Protein AF-A0A970JQ76-F1 (afdb_monomer)

Mean predicted aligned error: 8.35 Å

Foldseek 3Di:
DVVVVVCPPPLNVVLVVVVVVPDDNVVSVVVSVVVVVVVVVVVVVVVVVCPVVDPPVVVVVVVVVVVVVVVVCVVVVVD

Solvent-accessible surface area (backbone atoms only — not comparable to full-atom values): 4541 Å² total; per-residue (Å²): 117,66,69,63,66,62,58,70,41,72,68,56,54,51,53,50,52,50,35,73,73,74,42,57,62,68,59,53,52,52,51,53,53,50,50,51,51,50,52,50,51,53,50,50,56,51,49,52,56,47,56,73,76,41,62,67,68,58,56,52,50,49,52,51,50,51,51,52,52,53,51,51,40,52,74,66,61,76,109

pLDDT: mean 83.96, std 10.09, range [56.06, 95.25]

Structure (mmCIF, N/CA/C/O backbone):
data_AF-A0A970JQ76-F1
#
_entry.id   AF-A0A970JQ76-F1
#
loop_
_atom_site.group_PDB
_atom_site.id
_atom_site.type_symbol
_atom_site.label_atom_id
_atom_site.label_alt_id
_atom_site.label_comp_id
_atom_site.label_asym_id
_atom_site.label_entity_id
_atom_site.label_seq_id
_atom_site.pdbx_PDB_ins_code
_atom_site.Cartn_x
_atom_site.Cartn_y
_atom_site.Cartn_z
_atom_site.occupancy
_atom_site.B_iso_or_equiv
_atom_site.auth_seq_id
_atom_site.auth_comp_id
_atom_site.auth_asym_id
_atom_site.auth_atom_id
_atom_site.pdbx_PDB_model_num
ATOM 1 N N . MET A 1 1 ? -7.416 25.440 2.317 1.00 58.44 1 MET A N 1
ATOM 2 C CA . MET A 1 1 ? -8.240 24.771 1.286 1.00 58.44 1 MET A CA 1
ATOM 3 C C . MET A 1 1 ? -7.875 23.297 1.093 1.00 58.44 1 MET A C 1
ATOM 5 O O . MET A 1 1 ? -8.796 22.506 1.019 1.00 58.44 1 MET A O 1
ATOM 9 N N . VAL A 1 2 ? -6.592 22.891 1.108 1.00 64.69 2 VAL A N 1
ATOM 10 C CA . VAL A 1 2 ? -6.189 21.465 0.970 1.00 64.69 2 VAL A CA 1
ATOM 11 C C . VAL A 1 2 ? -6.641 20.576 2.141 1.00 64.69 2 VAL A C 1
ATOM 13 O O . VAL A 1 2 ? -7.143 19.488 1.914 1.00 64.69 2 VAL A O 1
ATOM 16 N N . PHE A 1 3 ? -6.566 21.053 3.388 1.00 61.97 3 PHE A N 1
ATOM 17 C CA . PHE A 1 3 ? -6.982 20.268 4.564 1.00 61.97 3 PHE A CA 1
ATOM 18 C C . PHE A 1 3 ? -8.466 19.856 4.540 1.00 61.97 3 PHE A C 1
ATOM 20 O O . PHE A 1 3 ? -8.818 18.791 5.022 1.00 61.97 3 PHE A O 1
ATOM 27 N N . LEU A 1 4 ? -9.331 20.683 3.940 1.00 65.69 4 LEU A N 1
ATOM 28 C CA . LEU A 1 4 ? -10.753 20.375 3.761 1.00 65.69 4 LEU A CA 1
ATOM 29 C C . LEU A 1 4 ? -11.001 19.377 2.620 1.00 65.69 4 LEU A C 1
ATOM 31 O O . LEU A 1 4 ? -12.013 18.695 2.636 1.00 65.69 4 LEU A O 1
ATOM 35 N N . ALA A 1 5 ? -10.096 19.312 1.639 1.00 67.00 5 ALA A N 1
ATOM 36 C CA . ALA A 1 5 ? -10.130 18.307 0.578 1.00 67.00 5 ALA A CA 1
ATOM 37 C C . ALA A 1 5 ? -9.579 16.950 1.060 1.00 67.00 5 ALA A C 1
ATOM 39 O O . ALA A 1 5 ? -10.033 15.911 0.599 1.00 67.00 5 ALA A O 1
ATOM 40 N N . GLU A 1 6 ? -8.640 16.966 2.012 1.00 67.50 6 GLU A N 1
ATOM 41 C CA . GLU A 1 6 ? -8.122 15.772 2.701 1.00 67.50 6 GLU A CA 1
ATOM 42 C C . GLU A 1 6 ? -9.097 15.237 3.769 1.00 67.50 6 GLU A C 1
ATOM 44 O O . GLU A 1 6 ? -9.152 14.032 4.023 1.00 67.50 6 GLU A O 1
ATOM 49 N N . LEU A 1 7 ? -9.883 16.120 4.399 1.00 62.50 7 LEU A N 1
ATOM 50 C CA . LEU A 1 7 ? -10.966 15.761 5.317 1.00 62.50 7 LEU A CA 1
ATOM 51 C C . LEU A 1 7 ? -12.206 15.335 4.530 1.00 62.50 7 LEU A C 1
ATOM 53 O O . LEU A 1 7 ? -13.027 16.157 4.134 1.00 62.50 7 LEU A O 1
ATOM 57 N N . GLY A 1 8 ? -12.353 14.034 4.321 1.00 62.78 8 GLY A N 1
ATOM 58 C CA . GLY A 1 8 ? -13.451 13.483 3.523 1.00 62.78 8 GLY A CA 1
ATOM 59 C C . GLY A 1 8 ? -13.049 12.308 2.649 1.00 62.78 8 GLY A C 1
ATOM 60 O O . GLY A 1 8 ? -13.903 11.747 1.962 1.00 62.78 8 GLY A O 1
ATOM 61 N N . ASP A 1 9 ? -11.780 11.897 2.700 1.00 82.62 9 ASP A N 1
ATOM 62 C CA . ASP A 1 9 ? -11.379 10.648 2.075 1.00 82.62 9 ASP A CA 1
ATOM 63 C C . ASP A 1 9 ? -12.243 9.480 2.593 1.00 82.62 9 ASP A C 1
ATOM 65 O O . ASP A 1 9 ? -12.619 9.413 3.772 1.00 82.62 9 ASP A O 1
ATOM 69 N N . LYS A 1 10 ? -12.576 8.545 1.695 1.00 73.94 10 LYS A N 1
ATOM 70 C CA . LYS A 1 10 ? -13.490 7.419 1.963 1.00 73.94 10 LYS A CA 1
ATOM 71 C C . LYS A 1 10 ? -13.071 6.631 3.200 1.00 73.94 10 LYS A C 1
ATOM 73 O O . LYS A 1 10 ? -13.924 6.144 3.948 1.00 73.94 10 LYS A O 1
ATOM 78 N N . THR A 1 11 ? -11.770 6.537 3.448 1.00 82.00 11 THR A N 1
ATOM 79 C CA . THR A 1 11 ? -11.208 5.859 4.614 1.00 82.00 11 THR A CA 1
ATOM 80 C C . THR A 1 11 ? -11.561 6.578 5.919 1.00 82.00 11 THR A C 1
ATOM 82 O O . THR A 1 11 ? -11.939 5.926 6.892 1.00 82.00 11 THR A O 1
ATOM 85 N N . GLN A 1 12 ? -11.537 7.914 5.936 1.00 79.94 12 GL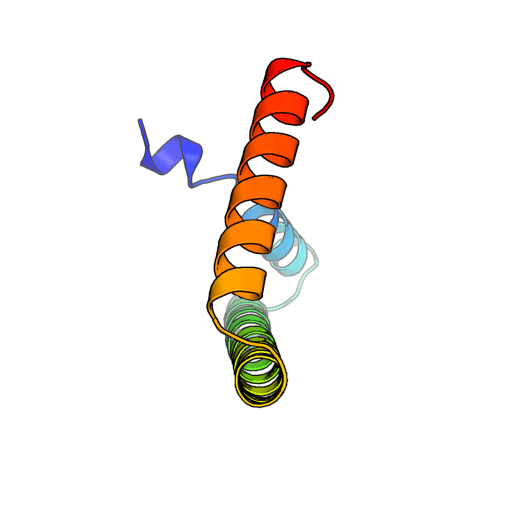N A N 1
ATOM 86 C CA . GLN A 1 12 ? -11.897 8.726 7.105 1.00 79.94 12 GLN A CA 1
ATOM 87 C C . GLN A 1 12 ? -13.402 8.692 7.401 1.00 79.94 12 GLN A C 1
ATOM 89 O O . GLN A 1 12 ? -13.801 8.574 8.557 1.00 79.94 12 GLN A O 1
ATOM 94 N N . LEU A 1 13 ? -14.257 8.722 6.374 1.00 80.94 13 LEU A N 1
ATOM 95 C CA . LEU A 1 13 ? -15.707 8.570 6.568 1.00 80.94 13 LEU A CA 1
ATOM 96 C C . LEU A 1 13 ? -16.053 7.186 7.138 1.00 80.94 13 LEU A C 1
ATOM 98 O O . LEU A 1 13 ? -16.893 7.064 8.029 1.00 80.94 13 LEU A O 1
ATOM 102 N N . THR A 1 14 ? -15.361 6.140 6.680 1.00 80.12 14 THR A N 1
ATOM 103 C CA . THR A 1 14 ? -15.571 4.766 7.161 1.00 80.12 14 THR A CA 1
ATOM 104 C C . THR A 1 14 ? -15.146 4.599 8.622 1.00 80.12 14 THR A C 1
ATOM 106 O O . THR A 1 14 ? -15.859 3.963 9.402 1.00 80.12 14 THR A O 1
ATOM 109 N N . THR A 1 15 ? -14.019 5.192 9.033 1.00 82.44 15 THR A N 1
ATOM 110 C CA . THR A 1 15 ? -13.587 5.157 10.439 1.00 82.44 15 THR A CA 1
ATOM 111 C C . THR A 1 15 ? -14.527 5.958 11.338 1.00 82.44 15 THR A C 1
ATOM 113 O O . THR A 1 15 ? -14.888 5.464 12.404 1.00 82.44 15 THR A O 1
ATOM 116 N N . MET A 1 16 ? -15.016 7.124 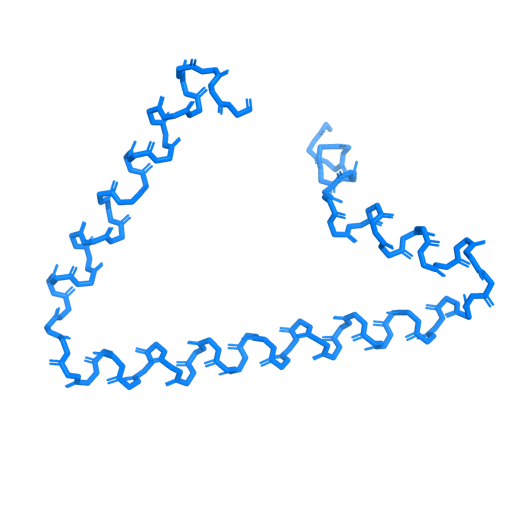10.898 1.00 78.75 16 MET A N 1
ATOM 117 C CA . MET A 1 16 ? -16.031 7.895 11.634 1.00 78.75 16 MET A CA 1
ATOM 118 C C . MET A 1 16 ? -17.341 7.112 11.813 1.00 78.75 16 MET A C 1
ATOM 120 O O . MET A 1 16 ? -17.882 7.075 12.918 1.00 78.75 16 MET A O 1
ATOM 124 N N . LEU A 1 17 ? -17.824 6.421 10.773 1.00 80.56 17 LEU A N 1
ATOM 125 C CA . LEU A 1 17 ? -19.016 5.563 10.856 1.00 80.56 17 LEU A CA 1
ATOM 126 C C . LEU A 1 17 ? -18.824 4.379 11.815 1.00 80.56 17 LEU A C 1
ATOM 128 O O . LEU A 1 17 ? -19.736 4.041 12.570 1.00 80.56 17 LEU A O 1
ATOM 132 N N . LEU A 1 18 ? -17.639 3.762 11.823 1.00 80.31 18 LEU A N 1
ATOM 133 C CA . LEU A 1 18 ? -17.298 2.682 12.756 1.00 80.31 18 LEU A CA 1
ATOM 134 C C . LEU A 1 18 ? -17.323 3.152 14.213 1.00 80.31 18 LEU A C 1
ATOM 136 O O . LEU A 1 18 ? -17.830 2.425 15.067 1.00 80.31 18 LEU A O 1
ATOM 140 N N . VAL A 1 19 ? -16.815 4.355 14.491 1.00 80.69 19 VAL A N 1
ATOM 141 C CA . VAL A 1 19 ? -16.891 4.973 15.826 1.00 80.69 19 VAL A CA 1
ATOM 142 C C . VAL A 1 19 ? -18.341 5.311 16.184 1.00 80.69 19 VAL A C 1
ATOM 144 O O . VAL A 1 19 ? -18.791 5.008 17.288 1.00 80.69 19 VAL A O 1
ATOM 147 N N . SER A 1 20 ? -19.107 5.862 15.238 1.00 76.25 20 SER A N 1
ATOM 148 C CA . SER A 1 20 ? -20.517 6.219 15.440 1.00 76.25 20 SER A CA 1
ATOM 149 C C . SER A 1 20 ? -21.424 5.014 15.719 1.00 76.25 20 SER A C 1
ATOM 151 O O . SER A 1 20 ? -22.444 5.181 16.381 1.00 76.25 20 SER A O 1
ATOM 153 N N . GLN A 1 21 ? -21.070 3.806 15.263 1.00 76.38 21 GLN A N 1
ATOM 154 C CA . GLN A 1 21 ? -21.801 2.563 15.562 1.00 76.38 21 GLN A CA 1
ATOM 155 C C . GLN A 1 21 ? -21.481 1.960 16.948 1.00 76.38 21 GLN A C 1
ATOM 157 O O . GLN A 1 21 ? -21.789 0.800 17.210 1.00 76.38 21 GLN A O 1
ATOM 162 N N . GLY A 1 22 ? -20.870 2.728 17.856 1.00 64.25 22 GLY A N 1
ATOM 163 C CA . GLY A 1 22 ? -20.682 2.332 19.257 1.00 64.25 22 GLY A CA 1
ATOM 164 C C . GLY A 1 22 ? -19.375 1.592 19.553 1.00 64.25 22 GLY A C 1
ATOM 165 O O . GLY A 1 22 ? -19.197 1.089 20.662 1.00 64.25 22 GLY A O 1
ATOM 166 N N . LYS A 1 23 ? -18.430 1.535 18.603 1.00 66.31 23 LYS A N 1
ATOM 167 C CA . LYS A 1 23 ? -17.059 1.079 18.887 1.00 66.31 23 LYS A CA 1
ATOM 168 C C . LYS A 1 23 ? -16.245 2.213 19.501 1.00 66.31 23 LYS A C 1
ATOM 170 O O . LYS A 1 23 ? -16.287 3.347 19.034 1.00 66.31 23 LYS A O 1
ATOM 175 N N . SER A 1 24 ? -15.452 1.879 20.521 1.00 79.88 24 SER A N 1
ATOM 176 C CA . SER A 1 24 ? -14.529 2.828 21.149 1.00 79.88 24 SER A CA 1
ATOM 177 C C . SER A 1 24 ? -13.618 3.482 20.096 1.00 79.88 24 SER A C 1
ATOM 179 O O . SER A 1 24 ? -13.010 2.755 19.299 1.00 79.88 24 SER A O 1
ATOM 181 N N . PRO A 1 25 ? -13.468 4.821 20.097 1.00 78.25 25 PRO A N 1
ATOM 182 C CA . PRO A 1 25 ? -12.631 5.534 19.132 1.00 78.25 25 PRO A CA 1
ATOM 183 C C . PRO A 1 25 ? -11.182 5.039 19.134 1.00 78.25 25 PRO A C 1
ATOM 185 O O . PRO A 1 25 ? -10.565 4.928 18.077 1.00 78.25 25 PRO A O 1
ATOM 188 N N . MET A 1 26 ? -10.664 4.642 20.300 1.00 79.38 26 MET A N 1
ATOM 189 C CA . MET A 1 26 ? -9.320 4.071 20.419 1.00 79.38 26 MET A CA 1
ATOM 190 C C . MET A 1 26 ? -9.198 2.700 19.749 1.00 79.38 26 MET A C 1
ATOM 192 O O . MET A 1 26 ? -8.189 2.416 19.109 1.00 79.38 26 MET A O 1
ATOM 196 N N . ALA A 1 27 ? -10.233 1.861 19.830 1.00 83.00 27 ALA A N 1
ATOM 197 C CA . ALA A 1 27 ? -10.227 0.553 19.179 1.00 83.00 27 ALA A CA 1
ATOM 198 C C . ALA A 1 27 ? -10.276 0.676 17.647 1.00 83.00 27 ALA A C 1
ATOM 200 O O . ALA A 1 27 ? -9.587 -0.068 16.950 1.00 83.00 27 ALA A 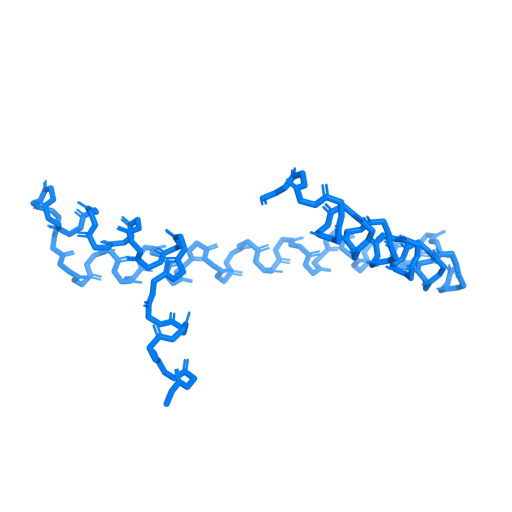O 1
ATOM 201 N N . VAL A 1 28 ? -11.048 1.633 17.118 1.00 86.44 28 VAL A N 1
ATOM 202 C CA . VAL A 1 28 ? -11.104 1.905 15.671 1.00 86.44 28 VAL A CA 1
ATOM 203 C C . VAL A 1 28 ? -9.781 2.481 15.175 1.00 86.44 28 VAL A C 1
ATOM 205 O O . VAL A 1 28 ? -9.285 2.029 14.146 1.00 86.44 28 VAL A O 1
ATOM 208 N N . LEU A 1 29 ? -9.179 3.414 15.919 1.00 84.81 29 LEU A N 1
ATOM 209 C CA . LEU A 1 29 ? -7.875 3.986 15.586 1.00 84.81 29 LEU A CA 1
ATOM 210 C C . LEU A 1 29 ? -6.797 2.902 15.495 1.00 84.81 29 LEU A C 1
ATOM 212 O O . LEU A 1 29 ? -6.097 2.815 14.487 1.00 84.81 29 LEU A O 1
ATOM 216 N N . ILE A 1 30 ? -6.686 2.060 16.525 1.00 87.69 30 ILE A N 1
ATOM 217 C CA . ILE A 1 30 ? -5.697 0.979 16.565 1.00 87.69 30 ILE A CA 1
ATOM 218 C C . ILE A 1 30 ? -5.975 -0.030 15.451 1.00 87.69 30 ILE A C 1
ATOM 220 O O . ILE A 1 30 ? -5.061 -0.375 14.710 1.00 87.69 30 ILE A O 1
ATOM 224 N N . GLY A 1 31 ? -7.227 -0.464 15.282 1.00 87.75 31 GLY A N 1
ATOM 225 C CA . GLY A 1 31 ? -7.596 -1.443 14.259 1.00 87.75 31 GLY A CA 1
ATOM 226 C C . GLY A 1 31 ? -7.326 -0.956 12.835 1.00 87.75 31 GLY A C 1
ATOM 227 O O . GLY A 1 31 ? -6.723 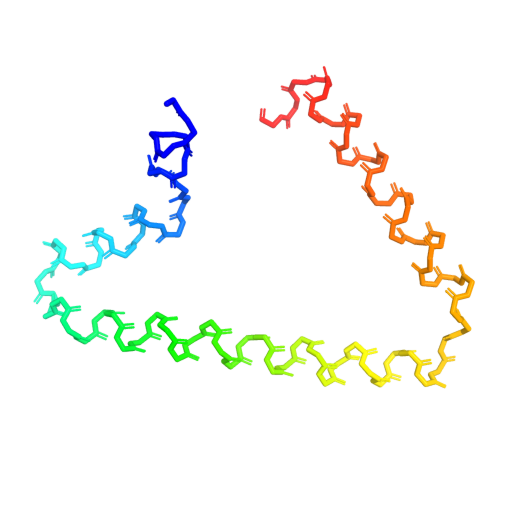-1.681 12.048 1.00 87.75 31 GLY A O 1
ATOM 228 N N . ALA A 1 32 ? -7.717 0.279 12.509 1.00 87.38 32 ALA A N 1
ATOM 229 C CA . ALA A 1 32 ? -7.477 0.873 11.195 1.00 87.38 32 ALA A CA 1
ATOM 230 C C . ALA A 1 32 ? -5.981 1.100 10.933 1.00 87.38 32 ALA A C 1
ATOM 232 O O . ALA A 1 32 ? -5.497 0.789 9.846 1.00 87.38 32 ALA A O 1
ATOM 233 N N . SER A 1 33 ? -5.236 1.574 11.937 1.00 88.06 33 SER A N 1
ATOM 234 C CA . SER A 1 33 ? -3.782 1.759 11.825 1.00 88.06 33 SER A CA 1
ATOM 235 C C . SER A 1 33 ? -3.071 0.426 11.600 1.00 88.06 33 SER A C 1
ATOM 237 O O . SER A 1 33 ? -2.230 0.313 10.712 1.00 88.06 33 SER A O 1
ATOM 239 N N . LEU A 1 34 ? -3.446 -0.610 12.357 1.00 92.19 34 LEU A N 1
ATOM 240 C CA . LEU A 1 34 ? -2.877 -1.947 12.211 1.00 92.19 34 LEU A CA 1
ATOM 241 C C . LEU A 1 34 ? -3.201 -2.538 10.835 1.00 92.19 34 LEU A C 1
ATOM 243 O O . LEU A 1 34 ? -2.319 -3.080 10.176 1.00 92.19 34 LEU A O 1
ATOM 247 N N . ALA A 1 35 ? -4.448 -2.395 10.378 1.00 89.69 35 ALA A N 1
ATOM 248 C CA . ALA A 1 35 ? -4.871 -2.852 9.060 1.00 89.69 35 ALA A CA 1
ATOM 249 C C . ALA A 1 35 ? -4.087 -2.161 7.935 1.00 89.69 35 ALA A C 1
ATOM 251 O O . ALA A 1 35 ? -3.658 -2.828 6.996 1.00 89.69 35 ALA A O 1
ATOM 252 N N . LEU A 1 36 ? -3.849 -0.851 8.048 1.00 90.25 36 LEU A N 1
ATOM 253 C CA . L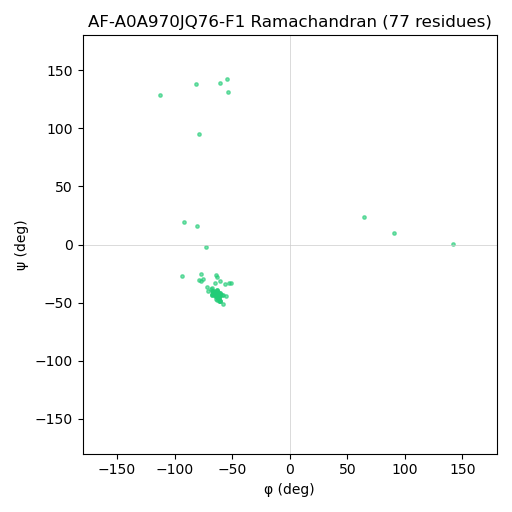EU A 1 36 ? -3.057 -0.096 7.078 1.00 90.25 36 LEU A CA 1
ATOM 254 C C . LEU A 1 36 ? -1.607 -0.591 7.029 1.00 90.25 36 LEU A C 1
ATOM 256 O O . LEU A 1 36 ? -1.084 -0.848 5.943 1.00 90.25 36 LEU A O 1
ATOM 260 N N . VAL A 1 37 ? -0.972 -0.762 8.193 1.00 94.81 37 VAL A N 1
ATOM 261 C CA . VAL A 1 37 ? 0.407 -1.264 8.286 1.00 94.81 37 VAL A CA 1
ATOM 262 C C . VAL A 1 37 ? 0.502 -2.670 7.704 1.00 94.81 37 VAL A C 1
ATOM 264 O O . VAL A 1 37 ? 1.353 -2.916 6.856 1.00 94.81 37 VAL A O 1
ATOM 267 N N . LEU A 1 38 ? -0.395 -3.577 8.093 1.00 95.06 38 LEU A N 1
ATOM 268 C CA . LEU A 1 38 ? -0.406 -4.951 7.589 1.00 95.06 38 LEU A CA 1
ATOM 269 C C . LEU A 1 38 ? -0.635 -5.004 6.078 1.00 95.0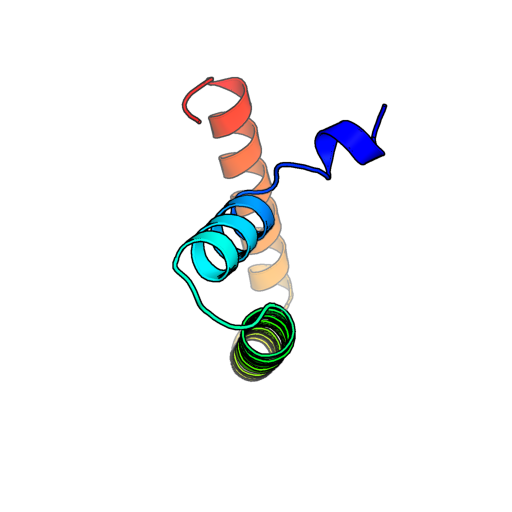6 38 LEU A C 1
ATOM 271 O O . LEU A 1 38 ? 0.095 -5.700 5.379 1.00 95.06 38 LEU A O 1
ATOM 275 N N . SER A 1 39 ? -1.597 -4.237 5.565 1.00 93.88 39 SER A N 1
ATOM 276 C CA . SER A 1 39 ? -1.857 -4.140 4.125 1.00 93.88 39 SER A CA 1
ATOM 277 C C . SER A 1 39 ? -0.624 -3.639 3.367 1.00 93.88 39 SER A C 1
ATOM 279 O O . SER A 1 39 ? -0.233 -4.217 2.354 1.00 93.88 39 SER A O 1
ATOM 281 N N . SER A 1 40 ? 0.053 -2.624 3.910 1.00 93.19 40 SER A N 1
ATOM 282 C CA . SER A 1 40 ? 1.276 -2.067 3.324 1.00 93.19 40 SER A CA 1
ATOM 283 C C . SER A 1 40 ? 2.419 -3.080 3.334 1.00 93.19 40 SER A C 1
ATOM 285 O O . SER A 1 40 ? 3.089 -3.250 2.321 1.00 93.19 40 SER A O 1
ATOM 287 N N . VAL A 1 41 ? 2.620 -3.798 4.443 1.00 94.38 41 VAL A N 1
ATOM 288 C CA . VAL A 1 41 ? 3.648 -4.846 4.556 1.00 94.38 41 VAL A CA 1
ATOM 289 C C . VAL A 1 41 ? 3.403 -5.956 3.537 1.00 94.38 41 VAL A C 1
ATOM 291 O O . VAL A 1 41 ? 4.318 -6.315 2.801 1.00 94.38 41 VAL A O 1
ATOM 294 N N . VAL A 1 42 ? 2.170 -6.460 3.440 1.00 95.00 42 VAL A N 1
ATOM 295 C CA . VAL A 1 42 ? 1.807 -7.493 2.457 1.00 95.00 42 VAL A CA 1
ATOM 296 C C . VAL A 1 42 ? 2.021 -6.984 1.032 1.00 95.00 42 VAL A C 1
ATOM 298 O O . VAL A 1 42 ? 2.600 -7.694 0.211 1.00 95.00 42 VAL A O 1
ATOM 301 N N . GLY A 1 43 ? 1.615 -5.745 0.745 1.00 93.62 43 GLY A N 1
ATOM 302 C CA . GLY A 1 43 ? 1.803 -5.116 -0.560 1.00 93.62 43 GLY A CA 1
ATOM 303 C C . GLY A 1 43 ? 3.275 -4.963 -0.941 1.00 93.62 43 GLY A C 1
ATOM 304 O O . GLY A 1 43 ? 3.652 -5.300 -2.060 1.00 93.62 43 GLY A O 1
ATOM 305 N N . VAL A 1 44 ? 4.124 -4.520 -0.010 1.00 92.62 44 VAL A N 1
ATOM 306 C CA . VAL A 1 44 ? 5.569 -4.368 -0.238 1.00 92.62 44 VAL A CA 1
ATOM 307 C C . VAL A 1 44 ? 6.243 -5.725 -0.417 1.00 92.62 44 VAL A C 1
ATOM 309 O O . VAL A 1 44 ? 7.030 -5.880 -1.344 1.00 92.62 44 VAL A O 1
ATOM 312 N N . MET A 1 45 ? 5.914 -6.725 0.406 1.00 93.00 45 MET A N 1
ATOM 313 C CA . MET A 1 45 ? 6.464 -8.077 0.252 1.00 93.00 45 MET A CA 1
ATOM 314 C C . MET A 1 45 ? 6.075 -8.697 -1.094 1.00 93.00 45 MET A C 1
ATOM 316 O O . MET A 1 45 ? 6.922 -9.263 -1.781 1.00 93.00 45 MET A O 1
ATOM 320 N N . ALA A 1 46 ? 4.810 -8.563 -1.500 1.00 91.12 46 ALA A N 1
ATOM 321 C CA . ALA A 1 46 ? 4.354 -9.026 -2.807 1.00 91.12 46 ALA A CA 1
ATOM 322 C C . ALA A 1 46 ? 5.037 -8.256 -3.951 1.00 91.12 46 ALA A C 1
ATOM 324 O O . ALA A 1 46 ? 5.490 -8.865 -4.918 1.00 91.12 46 ALA A O 1
ATOM 325 N N . GLY A 1 47 ? 5.160 -6.933 -3.822 1.00 88.44 47 GLY A N 1
ATOM 326 C CA . GLY A 1 47 ? 5.849 -6.080 -4.787 1.00 88.44 47 GLY A CA 1
ATOM 327 C C . GLY A 1 47 ? 7.325 -6.442 -4.953 1.00 88.44 47 GLY A C 1
ATOM 328 O O . GLY A 1 47 ? 7.803 -6.517 -6.080 1.00 88.44 47 GLY A O 1
ATOM 329 N N . ASP A 1 48 ? 8.027 -6.741 -3.858 1.00 88.31 48 ASP A N 1
ATOM 330 C CA . ASP A 1 48 ? 9.433 -7.164 -3.868 1.00 88.31 48 ASP A CA 1
ATOM 331 C C . ASP A 1 48 ? 9.626 -8.518 -4.573 1.00 88.31 48 ASP A C 1
ATOM 333 O O . ASP A 1 48 ? 10.547 -8.685 -5.374 1.00 88.31 48 ASP A O 1
ATOM 337 N N . LEU A 1 49 ? 8.720 -9.479 -4.354 1.00 88.62 49 LEU A N 1
ATOM 338 C CA . LEU A 1 49 ? 8.738 -10.760 -5.073 1.00 88.62 49 LEU A CA 1
ATOM 339 C C . LEU A 1 49 ? 8.532 -10.574 -6.580 1.00 88.62 49 LEU A C 1
ATOM 341 O O . LEU A 1 49 ? 9.236 -11.188 -7.386 1.00 88.62 49 LEU A O 1
ATOM 345 N N . VAL A 1 50 ? 7.594 -9.707 -6.966 1.00 86.31 50 VAL A N 1
ATOM 346 C CA . VAL A 1 50 ? 7.340 -9.380 -8.376 1.00 86.31 50 VAL A CA 1
ATOM 347 C C . VAL A 1 50 ? 8.540 -8.655 -8.985 1.00 86.31 50 VAL A C 1
ATOM 349 O O . VAL A 1 50 ? 8.951 -9.004 -10.089 1.00 86.31 50 VAL A O 1
ATOM 352 N N . ALA A 1 51 ? 9.160 -7.721 -8.261 1.00 85.75 51 ALA A N 1
ATOM 353 C CA . ALA A 1 51 ? 10.340 -6.985 -8.716 1.00 85.75 51 ALA A CA 1
ATOM 354 C C . ALA A 1 51 ? 11.563 -7.883 -8.958 1.00 85.75 51 ALA A C 1
ATOM 356 O O . ALA A 1 51 ? 12.385 -7.581 -9.818 1.00 85.75 51 ALA A O 1
ATOM 357 N N . LYS A 1 52 ? 11.670 -9.014 -8.252 1.00 85.75 52 LYS A N 1
ATOM 358 C CA . LYS A 1 52 ? 12.730 -10.012 -8.480 1.00 85.75 52 LYS A CA 1
ATOM 359 C C . LYS A 1 52 ? 12.511 -10.857 -9.736 1.00 85.75 52 LYS A C 1
ATOM 361 O O . LYS A 1 52 ? 13.484 -11.314 -10.327 1.00 85.75 52 LYS A O 1
ATOM 366 N N . CYS A 1 53 ? 11.259 -11.083 -10.136 1.00 85.75 53 CYS A N 1
ATOM 367 C CA . CYS A 1 53 ? 10.926 -11.887 -11.319 1.00 85.75 53 CYS A CA 1
ATOM 368 C C . CYS A 1 53 ? 10.743 -11.050 -12.591 1.00 85.75 53 CYS A C 1
ATOM 370 O O . CYS A 1 53 ? 10.917 -11.565 -13.694 1.00 85.75 53 CYS A O 1
ATOM 372 N N . VAL A 1 54 ? 10.359 -9.780 -12.453 1.00 85.81 54 VAL A N 1
ATOM 373 C CA . VAL A 1 54 ? 9.970 -8.914 -13.568 1.00 85.81 54 VAL A CA 1
ATOM 374 C C . VAL A 1 54 ? 11.003 -7.799 -13.743 1.00 85.81 54 VAL A C 1
ATOM 376 O O . VAL A 1 54 ? 11.292 -7.091 -12.781 1.00 85.81 54 VAL A O 1
ATOM 379 N N . PRO A 1 55 ? 11.534 -7.576 -14.961 1.00 86.12 55 PRO A N 1
ATOM 380 C CA . PRO A 1 55 ? 12.463 -6.480 -15.201 1.00 86.12 55 PRO A CA 1
ATOM 381 C C . PRO A 1 55 ? 11.820 -5.122 -14.896 1.00 86.12 55 PRO A C 1
ATOM 383 O O . PRO A 1 55 ? 10.683 -4.860 -15.296 1.00 86.12 55 PRO A O 1
ATOM 386 N N . GLU A 1 56 ? 12.583 -4.230 -14.266 1.00 84.94 56 GLU A N 1
ATOM 387 C CA . GLU A 1 56 ? 12.139 -2.899 -13.821 1.00 84.94 56 GLU A CA 1
ATOM 388 C C . GLU A 1 56 ? 11.447 -2.083 -14.930 1.00 84.94 56 GLU A C 1
ATOM 390 O O . GLU A 1 56 ? 10.481 -1.362 -14.677 1.00 84.94 56 GLU A O 1
ATOM 395 N N . LEU A 1 57 ? 11.883 -2.255 -16.184 1.00 87.38 57 LEU A N 1
ATOM 396 C CA . LEU A 1 57 ? 11.289 -1.606 -17.353 1.00 87.38 57 LEU A CA 1
ATOM 397 C C . LEU A 1 57 ? 9.781 -1.884 -17.474 1.00 87.38 57 LEU A C 1
ATOM 399 O O . LEU A 1 57 ? 9.003 -0.963 -17.714 1.00 87.38 57 LEU A O 1
ATOM 403 N N . TRP A 1 58 ? 9.357 -3.133 -17.273 1.00 88.00 58 TRP A N 1
ATOM 404 C CA . TRP A 1 58 ? 7.951 -3.529 -17.392 1.00 88.00 58 TRP A CA 1
ATOM 405 C C . TRP A 1 58 ? 7.108 -2.990 -16.240 1.00 88.00 58 TRP A C 1
ATOM 407 O O . TRP A 1 58 ? 5.978 -2.560 -16.459 1.00 88.00 58 TRP A O 1
ATOM 417 N N . ILE A 1 59 ? 7.676 -2.939 -15.032 1.00 87.81 59 ILE A N 1
ATOM 418 C CA . ILE A 1 59 ? 7.030 -2.336 -13.859 1.00 87.81 59 ILE A CA 1
ATOM 419 C C . ILE A 1 59 ? 6.794 -0.844 -14.109 1.00 87.81 59 ILE A C 1
ATOM 421 O O . ILE A 1 59 ? 5.695 -0.336 -13.884 1.00 87.81 59 ILE A O 1
ATOM 425 N N . ARG A 1 60 ? 7.801 -0.147 -14.647 1.00 89.19 60 ARG A N 1
ATOM 426 C CA . ARG A 1 60 ? 7.731 1.291 -14.928 1.00 89.19 60 ARG A CA 1
ATOM 427 C C . ARG A 1 60 ? 6.735 1.622 -16.037 1.00 89.19 60 ARG A C 1
ATOM 429 O O . ARG A 1 60 ? 5.948 2.555 -15.887 1.00 89.19 60 ARG A O 1
ATOM 436 N N . VAL A 1 61 ? 6.737 0.849 -17.125 1.00 92.94 61 VAL A N 1
ATOM 437 C CA . VAL A 1 61 ? 5.767 1.006 -18.222 1.00 92.94 61 VAL A CA 1
ATOM 438 C C . VAL A 1 61 ? 4.352 0.686 -17.741 1.00 92.94 61 VAL A C 1
ATOM 440 O O . VAL A 1 61 ? 3.433 1.449 -18.031 1.00 92.94 61 VAL A O 1
ATOM 443 N N . GLY A 1 62 ? 4.170 -0.381 -16.958 1.00 91.31 62 GLY A N 1
ATOM 444 C CA . GLY A 1 62 ? 2.874 -0.750 -16.386 1.00 91.31 62 GLY A CA 1
ATOM 445 C C . GLY A 1 62 ? 2.307 0.329 -15.462 1.00 91.31 62 GLY A C 1
ATOM 446 O O . GLY A 1 62 ? 1.150 0.721 -15.616 1.00 91.31 62 GLY A O 1
ATOM 447 N N . ALA A 1 63 ? 3.129 0.871 -14.558 1.00 90.25 63 ALA A N 1
ATOM 448 C CA . ALA A 1 63 ? 2.735 1.968 -13.675 1.00 90.25 63 ALA A CA 1
ATOM 449 C C . ALA A 1 63 ? 2.364 3.238 -14.461 1.00 90.25 63 ALA A C 1
ATOM 451 O O . ALA A 1 63 ? 1.332 3.853 -14.190 1.00 90.25 63 ALA A O 1
ATOM 452 N N . GLY A 1 64 ? 3.165 3.603 -15.468 1.00 93.31 64 GLY A N 1
ATOM 453 C CA . GLY A 1 64 ? 2.892 4.756 -16.329 1.00 93.31 64 GLY A CA 1
ATOM 454 C C . GLY A 1 64 ? 1.596 4.603 -17.127 1.00 93.31 64 GLY A C 1
ATOM 455 O O . GLY A 1 64 ? 0.777 5.520 -17.150 1.00 93.31 64 GLY A O 1
ATOM 456 N N . LEU A 1 65 ? 1.369 3.433 -17.728 1.00 95.25 65 LEU A N 1
ATOM 457 C CA . LEU A 1 65 ? 0.140 3.145 -18.466 1.00 95.25 65 LEU A CA 1
ATOM 458 C C . LEU A 1 65 ? -1.083 3.195 -17.544 1.00 95.25 65 LEU A C 1
ATOM 460 O O . LEU A 1 65 ? -2.082 3.821 -17.891 1.00 95.25 65 LEU A O 1
ATOM 464 N N . GLY A 1 66 ? -0.992 2.597 -16.352 1.00 93.00 66 GLY A N 1
ATOM 465 C CA . GLY A 1 66 ? -2.053 2.657 -15.346 1.00 93.00 66 GLY A CA 1
ATOM 466 C C . GLY A 1 66 ? -2.390 4.093 -14.945 1.00 93.00 66 GLY A C 1
ATOM 467 O O . GLY A 1 66 ? -3.563 4.459 -14.895 1.00 93.00 66 GLY A O 1
ATOM 468 N N . PHE A 1 67 ? -1.372 4.934 -14.746 1.00 94.00 67 PHE A N 1
ATOM 469 C CA . PHE A 1 67 ? -1.563 6.348 -14.431 1.00 94.00 67 PHE A CA 1
ATOM 470 C C . PHE A 1 67 ? -2.278 7.105 -15.558 1.00 94.00 67 PHE A C 1
ATOM 472 O O . PHE A 1 67 ? -3.229 7.841 -15.297 1.00 94.00 67 PHE A O 1
ATOM 479 N N . VAL A 1 68 ? -1.879 6.884 -16.816 1.00 95.25 68 VAL A N 1
ATOM 480 C CA . VAL A 1 68 ? -2.544 7.482 -17.986 1.00 95.25 68 VAL A CA 1
ATOM 481 C C . VAL A 1 68 ? -3.996 7.020 -18.083 1.00 95.25 68 VAL A C 1
ATOM 483 O O . VAL A 1 68 ? -4.881 7.847 -18.283 1.00 95.25 68 VAL A O 1
ATOM 486 N N . VAL A 1 69 ? -4.266 5.726 -17.898 1.00 95.00 69 VAL A N 1
ATOM 487 C CA . VAL A 1 69 ? -5.629 5.175 -17.937 1.00 95.00 69 VAL A CA 1
ATOM 488 C C . VAL A 1 69 ? -6.510 5.811 -16.863 1.00 95.00 69 VAL A C 1
ATOM 490 O O . VAL A 1 69 ? -7.604 6.273 -17.181 1.00 95.00 69 VAL A O 1
ATOM 493 N N . ILE A 1 70 ? -6.038 5.892 -15.615 1.00 93.00 70 ILE A N 1
ATOM 494 C CA . ILE A 1 70 ? -6.781 6.546 -14.526 1.00 93.00 7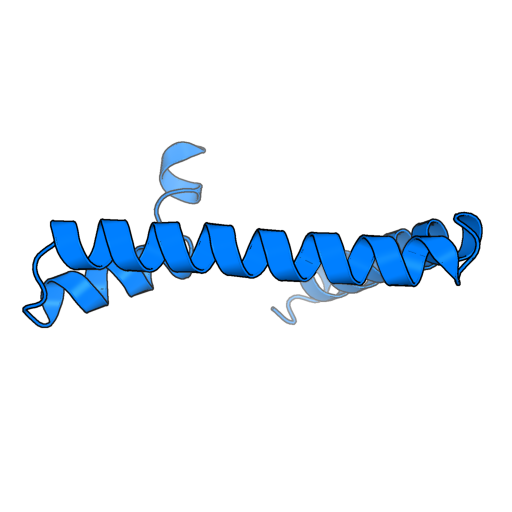0 ILE A CA 1
ATOM 495 C C . ILE A 1 70 ? -7.008 8.029 -14.843 1.00 93.00 70 ILE A C 1
ATOM 497 O O . ILE A 1 70 ? -8.124 8.518 -14.683 1.00 93.00 70 ILE A O 1
ATOM 501 N N . GLY A 1 71 ? -5.989 8.731 -15.344 1.00 92.25 71 GLY A N 1
ATOM 502 C CA . GLY A 1 71 ? -6.103 10.135 -15.741 1.00 92.25 71 GLY A CA 1
ATOM 503 C C . GLY A 1 71 ? -7.141 10.362 -16.844 1.00 92.25 71 GLY A C 1
ATOM 504 O O . GLY A 1 71 ? -7.953 11.279 -16.746 1.00 92.25 71 GLY A O 1
ATOM 505 N N . VAL A 1 72 ? -7.175 9.497 -17.861 1.00 94.44 72 VAL A N 1
ATOM 506 C CA . VAL A 1 72 ? -8.180 9.553 -18.935 1.00 94.44 72 VAL A CA 1
ATOM 507 C C . VAL A 1 72 ? -9.580 9.251 -18.401 1.00 94.44 72 VAL A C 1
ATOM 509 O O . VAL A 1 72 ? -10.525 9.940 -18.773 1.00 94.44 72 VAL A O 1
ATOM 512 N N . LEU A 1 73 ? -9.736 8.262 -17.516 1.00 92.12 73 LEU A N 1
ATOM 513 C CA . LEU A 1 73 ? -11.030 7.938 -16.901 1.00 92.12 73 LEU A CA 1
ATOM 514 C C . LEU A 1 73 ? -11.571 9.088 -16.040 1.00 92.12 73 LEU A C 1
ATOM 516 O O . LEU A 1 73 ? -12.767 9.377 -16.106 1.00 92.12 73 LEU A O 1
ATOM 520 N N . LEU A 1 74 ? -10.692 9.758 -15.289 1.00 91.12 74 LEU A N 1
ATOM 521 C CA . LEU A 1 74 ? -11.009 10.975 -14.538 1.00 91.12 74 LEU A CA 1
ATOM 522 C C . LEU A 1 74 ? -11.466 12.104 -15.468 1.00 91.12 74 LEU A C 1
ATOM 524 O O . LEU A 1 74 ? -12.513 12.702 -15.234 1.00 91.12 74 LEU A O 1
ATOM 528 N N . LEU A 1 75 ? -10.727 12.370 -16.550 1.00 89.88 75 LEU A N 1
ATOM 529 C CA . LEU A 1 75 ? -11.095 13.402 -17.530 1.00 89.88 75 LEU A CA 1
ATOM 530 C C . LEU A 1 75 ? -12.397 13.081 -18.272 1.00 89.88 75 LEU A C 1
ATOM 532 O O . LEU A 1 75 ? -13.155 13.986 -18.605 1.00 89.88 75 LEU A O 1
ATOM 536 N N . ALA A 1 76 ? -12.675 11.800 -18.509 1.00 91.06 76 ALA A N 1
ATOM 537 C CA . ALA A 1 76 ? -13.917 11.342 -19.119 1.00 91.06 76 ALA A CA 1
ATOM 538 C C . ALA A 1 76 ? -15.132 11.435 -18.174 1.00 91.06 76 ALA A C 1
ATOM 540 O O . ALA A 1 76 ? -16.237 11.090 -18.589 1.00 91.06 76 ALA A O 1
ATOM 541 N N . GLY A 1 77 ? -14.947 11.859 -16.916 1.00 77.31 77 GLY A N 1
ATOM 542 C CA . GLY A 1 77 ? -16.025 11.984 -15.928 1.00 77.31 77 GLY A CA 1
ATOM 543 C C . GLY A 1 77 ? -16.663 10.645 -15.561 1.00 77.31 77 GLY A C 1
ATOM 544 O O . GLY A 1 77 ? -17.823 10.593 -15.161 1.00 77.31 77 GLY A O 1
ATOM 545 N N . LYS A 1 78 ? -15.931 9.541 -15.750 1.00 69.56 78 LYS A N 1
ATOM 546 C CA . LYS A 1 78 ? -16.417 8.177 -15.508 1.00 69.56 78 LYS A CA 1
ATOM 547 C C . LYS A 1 78 ? -16.099 7.698 -14.083 1.00 69.56 78 LYS A C 1
ATOM 549 O O . LYS A 1 78 ? -16.084 6.493 -13.827 1.00 69.56 78 LYS A O 1
ATOM 554 N N . PHE A 1 79 ? -15.834 8.649 -13.188 1.00 56.06 79 PHE A N 1
ATOM 555 C CA . PHE A 1 79 ? -15.472 8.476 -11.786 1.00 56.06 79 PHE A CA 1
ATOM 556 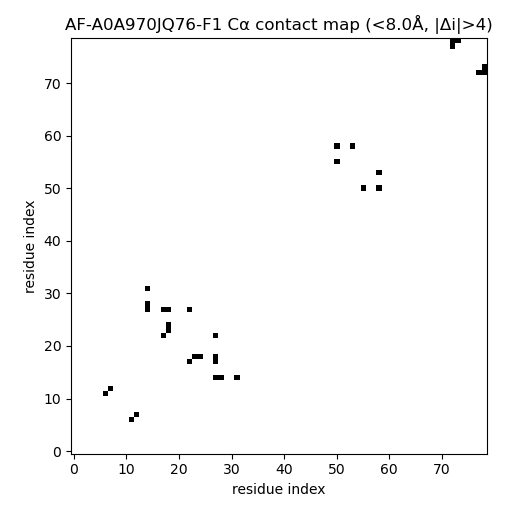C C . PHE A 1 79 ? -16.108 9.569 -10.929 1.00 56.06 79 PHE A C 1
ATOM 558 O O . PHE A 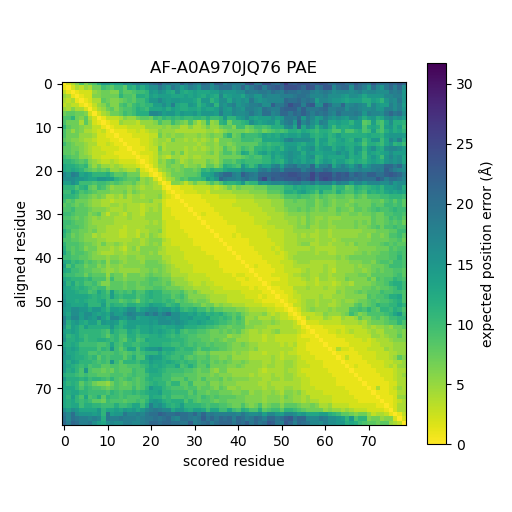1 79 ? -16.219 10.705 -11.442 1.00 56.06 79 PHE A O 1
#

Sequence (79 aa):
MVFLAELGDKTQLTTMLLVSQGKSPMAVLIGASLALVLSSVVGVMAGDLVAKCVPELWIRVGAGLGFVVIGVLLLAGKF

Radius of gyration: 17.69 Å; Cα contacts (8 Å, |Δi|>4): 17; chains: 1; bounding box: 34×37×40 Å

Secondary structure (DSSP, 8-state):
-HHHHHTT-HHHHHHHHHHHTT--HHHHHHHHHHHHHHHHHHHHHHHHHHHHHS-HHHHHHHHHHHHHHHHHHHHTT--